Protein AF-A0A521V4L8-F1 (afdb_monomer_lite)

Sequence (133 aa):
MAMGESRFPVWPTVVVAIGGVALHTVEIARGSDGPVDLISILFFIYGLLPYGVALVVVQAGETFAFPAFVGSFGGLALDLFFYYDVFLHPASSTAALVMLFAPLVCIAFGVVPGMLLGYLAERLYRRLGQDRR

pLDDT: mean 89.63, std 12.24, range [41.06, 98.38]

Structure (mmCIF, N/CA/C/O backbone):
data_AF-A0A521V4L8-F1
#
_entry.id   AF-A0A521V4L8-F1
#
loop_
_atom_site.group_PDB
_atom_site.id
_atom_site.type_symbol
_atom_site.label_atom_id
_atom_site.label_alt_id
_atom_site.label_comp_id
_atom_site.label_asym_id
_atom_site.label_entity_id
_atom_site.label_seq_id
_atom_site.pdbx_PDB_ins_code
_atom_site.Cartn_x
_atom_site.Cartn_y
_atom_site.Cartn_z
_atom_site.occupancy
_atom_site.B_iso_or_equiv
_atom_site.auth_seq_id
_atom_site.auth_comp_id
_atom_site.auth_asym_id
_atom_site.auth_atom_id
_atom_site.pdbx_PDB_model_num
ATOM 1 N N . MET A 1 1 ? -25.147 -10.189 29.772 1.00 43.41 1 MET A N 1
ATOM 2 C CA . MET A 1 1 ? -24.895 -10.928 28.515 1.00 43.41 1 MET A CA 1
ATOM 3 C C . MET A 1 1 ? -24.075 -10.015 27.612 1.00 43.41 1 MET A C 1
ATOM 5 O O . MET A 1 1 ? -24.626 -9.096 27.022 1.00 43.41 1 MET A O 1
ATOM 9 N N . ALA A 1 2 ? -22.748 -10.159 27.620 1.00 41.56 2 ALA A N 1
ATOM 10 C CA . ALA A 1 2 ? -21.869 -9.350 26.781 1.00 41.56 2 ALA A CA 1
ATOM 11 C C . ALA A 1 2 ? -21.961 -9.887 25.346 1.00 41.56 2 ALA A C 1
ATOM 13 O O . ALA A 1 2 ? -21.402 -10.938 25.043 1.00 41.56 2 ALA A O 1
ATOM 14 N N . MET A 1 3 ? -22.743 -9.223 24.490 1.00 41.06 3 MET A N 1
ATOM 15 C CA . MET A 1 3 ? -22.706 -9.494 23.053 1.00 41.06 3 MET A CA 1
ATOM 16 C C . MET A 1 3 ? -21.302 -9.157 22.557 1.00 41.06 3 MET A C 1
ATOM 18 O O . MET A 1 3 ? -20.891 -8.000 22.638 1.00 41.06 3 MET A O 1
ATOM 22 N N . GLY A 1 4 ? -20.583 -10.192 22.120 1.00 47.00 4 GLY A N 1
ATOM 23 C CA . GLY A 1 4 ? -19.204 -10.117 21.665 1.00 47.00 4 GLY A CA 1
ATOM 24 C C . GLY A 1 4 ? -19.029 -9.030 20.616 1.00 47.00 4 GLY A C 1
ATOM 25 O O . GLY A 1 4 ? -19.748 -8.987 19.618 1.00 47.00 4 GLY A O 1
ATOM 26 N N . GLU A 1 5 ? -18.078 -8.138 20.867 1.00 57.59 5 GLU A N 1
ATOM 27 C CA . GLU A 1 5 ? -17.592 -7.205 19.865 1.00 57.59 5 GLU A CA 1
ATOM 28 C C . GLU A 1 5 ? -17.081 -8.036 18.685 1.00 57.59 5 GLU A C 1
ATOM 30 O O . GLU A 1 5 ? -16.079 -8.740 18.808 1.00 57.59 5 GLU A O 1
ATOM 35 N N . SER A 1 6 ? -17.778 -8.012 17.546 1.00 52.94 6 SER A N 1
ATOM 36 C CA . SER A 1 6 ? -17.228 -8.577 16.318 1.00 52.94 6 SER A CA 1
ATOM 37 C C . SER A 1 6 ? -16.066 -7.682 15.895 1.00 52.94 6 SER A C 1
ATOM 39 O O . SER A 1 6 ? -16.260 -6.635 15.275 1.00 52.94 6 SER A O 1
ATOM 41 N N . ARG A 1 7 ? -14.859 -8.055 16.312 1.00 78.44 7 ARG A N 1
ATOM 42 C CA . ARG A 1 7 ? -13.628 -7.359 15.951 1.00 78.44 7 ARG A CA 1
ATOM 43 C C . ARG A 1 7 ? -13.380 -7.588 14.466 1.00 78.44 7 ARG A C 1
ATOM 45 O O . ARG A 1 7 ? -13.456 -8.725 13.998 1.00 78.44 7 ARG A O 1
ATOM 52 N N . PHE A 1 8 ? -13.143 -6.513 13.718 1.00 86.50 8 PHE A N 1
ATOM 53 C CA . PHE A 1 8 ? -12.804 -6.636 12.305 1.00 86.50 8 PHE A CA 1
ATOM 54 C C . PHE A 1 8 ? -11.526 -7.483 12.185 1.00 86.50 8 PHE A C 1
ATOM 56 O O . PHE A 1 8 ? -10.554 -7.207 12.892 1.00 86.50 8 PHE A O 1
ATOM 63 N N . PRO A 1 9 ? -11.515 -8.542 11.361 1.00 91.06 9 PRO A N 1
ATOM 64 C CA . PRO A 1 9 ? -10.371 -9.435 11.301 1.00 91.06 9 PRO A CA 1
ATOM 65 C C . PRO A 1 9 ? -9.174 -8.756 10.625 1.00 91.06 9 PRO A C 1
ATOM 67 O O . PRO A 1 9 ? -9.344 -7.882 9.785 1.00 91.06 9 PRO A O 1
ATOM 70 N N . VAL A 1 10 ? -7.952 -9.191 10.944 1.00 92.94 10 VAL A N 1
ATOM 71 C CA . VAL A 1 10 ? -6.713 -8.635 10.357 1.00 92.94 10 VAL A CA 1
ATOM 72 C C . VAL A 1 10 ? -6.391 -9.182 8.961 1.00 92.94 10 VAL A C 1
ATOM 74 O O . VAL A 1 10 ? -5.662 -8.552 8.197 1.00 92.94 10 VAL A O 1
ATOM 77 N N . TRP A 1 11 ? -6.932 -10.356 8.609 1.00 94.69 11 TRP A N 1
ATOM 78 C CA . TRP A 1 11 ? -6.623 -11.035 7.346 1.00 94.69 11 TRP A CA 1
ATOM 79 C C . TRP A 1 11 ? -6.970 -10.230 6.078 1.00 94.69 11 TRP A C 1
ATOM 81 O O . TRP A 1 11 ? -6.219 -10.368 5.115 1.00 94.69 11 TRP A O 1
ATOM 91 N N . PRO A 1 12 ? -8.005 -9.361 6.023 1.00 96.25 12 PRO A N 1
ATOM 92 C CA . PRO A 1 12 ? -8.260 -8.538 4.843 1.00 96.25 12 PRO A CA 1
ATOM 93 C C . PRO A 1 12 ? -7.092 -7.598 4.524 1.00 96.25 12 PRO A C 1
ATOM 95 O O . PRO A 1 12 ? -6.699 -7.494 3.367 1.00 96.25 12 PRO A O 1
ATOM 98 N N . THR A 1 13 ? -6.472 -6.982 5.537 1.00 96.75 13 THR A N 1
ATOM 99 C CA . THR A 1 13 ? -5.268 -6.148 5.364 1.00 96.75 13 THR A CA 1
ATOM 100 C C . THR A 1 13 ? -4.106 -6.967 4.802 1.00 96.75 13 THR A 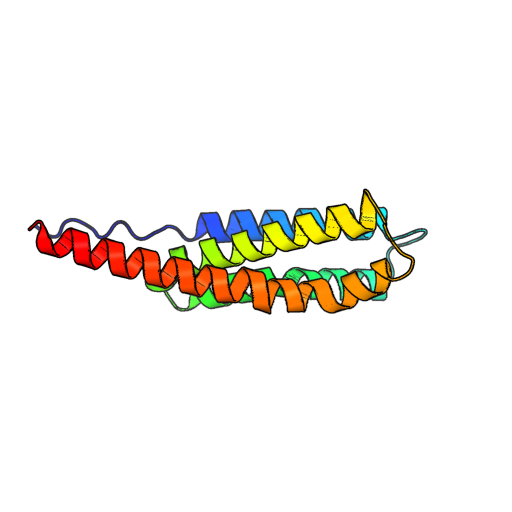C 1
ATOM 102 O O . THR A 1 13 ? -3.397 -6.512 3.908 1.00 96.75 13 THR A O 1
ATOM 105 N N . VAL A 1 14 ? -3.935 -8.206 5.280 1.00 97.06 14 VAL A N 1
ATOM 106 C CA . VAL A 1 14 ? -2.904 -9.128 4.774 1.00 97.06 14 VAL A CA 1
ATOM 107 C C . VAL A 1 14 ? -3.156 -9.488 3.309 1.00 97.06 14 VAL A C 1
ATOM 109 O O . VAL A 1 14 ? -2.223 -9.473 2.513 1.00 97.06 14 VAL A O 1
ATOM 112 N N . VAL A 1 15 ? -4.407 -9.762 2.929 1.00 98.19 15 VAL A N 1
ATOM 113 C CA . VAL A 1 15 ? -4.778 -10.052 1.534 1.00 98.19 15 VAL A CA 1
ATOM 114 C C . VAL A 1 15 ? -4.449 -8.872 0.620 1.00 98.19 15 VAL A C 1
ATOM 116 O O . VAL A 1 15 ? -3.878 -9.075 -0.448 1.00 98.19 15 VAL A O 1
ATOM 119 N N . VAL A 1 16 ? -4.744 -7.642 1.048 1.00 98.06 16 VAL A N 1
ATOM 120 C CA . VAL A 1 16 ? -4.397 -6.439 0.277 1.00 98.06 16 VAL A CA 1
ATOM 121 C C . VAL A 1 16 ? -2.879 -6.282 0.144 1.00 98.06 16 VAL A C 1
ATOM 123 O O . VAL A 1 16 ? -2.394 -6.013 -0.952 1.00 98.06 16 VAL A O 1
ATOM 126 N N . ALA A 1 17 ? -2.116 -6.520 1.215 1.00 97.94 17 ALA A N 1
ATOM 127 C CA . ALA A 1 17 ? -0.654 -6.480 1.168 1.00 97.94 17 ALA A CA 1
ATOM 128 C C . ALA A 1 17 ? -0.064 -7.535 0.214 1.00 97.94 17 ALA A C 1
ATOM 130 O O . ALA A 1 17 ? 0.862 -7.232 -0.534 1.00 97.94 17 ALA A O 1
ATOM 131 N N . ILE A 1 18 ? -0.626 -8.750 0.181 1.00 98.38 18 ILE A N 1
ATOM 132 C CA . ILE A 1 18 ? -0.251 -9.783 -0.800 1.00 98.38 18 ILE A CA 1
ATOM 133 C C . ILE A 1 18 ? -0.561 -9.310 -2.227 1.00 98.38 18 ILE A C 1
ATOM 135 O O . ILE A 1 18 ? 0.244 -9.532 -3.129 1.00 98.38 18 ILE A O 1
ATOM 139 N N . GLY A 1 19 ? -1.690 -8.625 -2.429 1.00 98.25 19 GLY A N 1
ATOM 140 C CA . GLY A 1 19 ? -2.021 -7.979 -3.701 1.00 98.25 19 GLY A CA 1
ATOM 141 C C . GLY A 1 19 ? -0.963 -6.961 -4.136 1.00 98.25 19 GLY A C 1
ATOM 142 O O . GLY A 1 19 ? -0.519 -7.008 -5.280 1.00 98.25 19 GLY A O 1
ATOM 143 N N . GLY A 1 20 ? -0.495 -6.116 -3.213 1.00 97.62 20 GLY A N 1
ATOM 144 C CA . GLY A 1 20 ? 0.613 -5.184 -3.451 1.00 97.62 20 GLY A CA 1
ATOM 145 C C . GLY A 1 20 ? 1.919 -5.888 -3.826 1.00 97.62 20 GLY A C 1
ATOM 146 O O . GLY A 1 20 ? 2.559 -5.536 -4.813 1.00 97.62 20 GLY A O 1
ATOM 147 N N . VAL A 1 21 ? 2.281 -6.956 -3.105 1.00 98.12 21 VAL A N 1
ATOM 148 C CA . VAL A 1 21 ? 3.451 -7.792 -3.435 1.00 98.12 21 VAL A CA 1
ATOM 149 C C . VAL A 1 21 ? 3.347 -8.370 -4.845 1.00 98.12 21 VAL A C 1
ATOM 151 O O . VAL A 1 21 ? 4.318 -8.327 -5.603 1.00 98.12 21 VAL A O 1
ATOM 154 N N . ALA A 1 22 ? 2.180 -8.898 -5.215 1.00 98.19 22 ALA A N 1
ATOM 155 C CA . ALA A 1 22 ? 1.953 -9.441 -6.548 1.00 98.19 22 ALA A CA 1
ATOM 156 C C . ALA A 1 22 ? 2.069 -8.353 -7.627 1.00 98.19 22 ALA A C 1
ATOM 158 O O . ALA A 1 22 ? 2.731 -8.578 -8.641 1.00 98.19 22 ALA A O 1
ATOM 159 N N . LEU A 1 23 ? 1.491 -7.172 -7.388 1.00 97.19 23 LEU A N 1
ATOM 160 C CA . LEU A 1 23 ? 1.557 -6.036 -8.306 1.00 97.19 23 LEU A CA 1
ATOM 161 C C . LEU A 1 23 ? 3.005 -5.591 -8.549 1.00 97.19 23 LEU A C 1
ATOM 163 O O . LEU A 1 23 ? 3.450 -5.606 -9.695 1.00 97.19 23 LEU A O 1
ATOM 167 N N . HIS A 1 24 ? 3.778 -5.310 -7.496 1.00 96.38 24 HIS A N 1
ATOM 168 C CA . HIS A 1 24 ? 5.170 -4.869 -7.650 1.00 96.38 24 HIS A CA 1
ATOM 169 C C . HIS A 1 24 ? 6.089 -5.963 -8.217 1.00 96.38 24 HIS A C 1
ATOM 171 O O . HIS A 1 24 ? 7.084 -5.667 -8.877 1.00 96.38 24 HIS A O 1
ATOM 177 N N . THR A 1 25 ? 5.749 -7.242 -8.027 1.00 95.69 25 THR A N 1
ATOM 178 C CA . THR A 1 25 ? 6.449 -8.343 -8.710 1.00 95.69 25 THR A CA 1
ATOM 179 C C . THR A 1 25 ? 6.230 -8.271 -10.225 1.00 95.69 25 THR A C 1
ATOM 181 O O . THR A 1 25 ? 7.172 -8.441 -11.000 1.00 95.69 25 THR A O 1
ATOM 184 N N . VAL A 1 26 ? 4.996 -7.988 -10.660 1.00 94.38 26 VAL A N 1
ATOM 185 C CA . VAL A 1 26 ? 4.671 -7.791 -12.081 1.00 94.38 26 VAL A CA 1
ATOM 186 C C . VAL A 1 26 ? 5.343 -6.531 -12.633 1.00 94.38 26 VAL A C 1
ATOM 188 O O . VAL A 1 26 ? 5.789 -6.545 -13.778 1.00 94.38 26 VAL A O 1
ATOM 191 N N . GLU A 1 27 ? 5.449 -5.463 -11.843 1.00 92.25 27 GLU A N 1
ATOM 192 C CA . GLU A 1 27 ? 6.162 -4.240 -12.231 1.00 92.25 27 GLU A CA 1
ATOM 193 C C . GLU A 1 27 ? 7.642 -4.487 -12.493 1.00 92.25 27 GLU A C 1
ATOM 195 O O . GLU A 1 27 ? 8.127 -4.059 -13.536 1.00 92.25 27 GLU A O 1
ATOM 200 N N . ILE A 1 28 ? 8.346 -5.226 -11.623 1.00 91.38 28 ILE A N 1
ATOM 201 C CA . ILE A 1 28 ? 9.737 -5.621 -11.903 1.00 91.38 28 ILE A CA 1
ATOM 202 C C . ILE A 1 28 ? 9.797 -6.393 -13.219 1.00 91.38 28 ILE A C 1
ATOM 204 O O . ILE A 1 28 ? 10.583 -6.048 -14.094 1.00 91.38 28 ILE A O 1
ATOM 208 N N . ALA A 1 29 ? 8.940 -7.407 -13.378 1.00 89.88 29 ALA A N 1
ATOM 209 C CA . ALA A 1 29 ? 8.951 -8.266 -14.559 1.00 89.88 29 ALA A CA 1
ATOM 210 C C . ALA A 1 29 ? 8.660 -7.508 -15.867 1.00 89.88 29 ALA A C 1
ATOM 212 O O . ALA A 1 29 ? 9.088 -7.950 -16.931 1.00 89.88 29 ALA A O 1
ATOM 213 N N . ARG A 1 30 ? 7.922 -6.391 -15.805 1.00 86.62 30 ARG A N 1
ATOM 214 C CA . ARG A 1 30 ? 7.631 -5.529 -16.961 1.00 86.62 30 ARG A CA 1
ATOM 215 C C . ARG A 1 30 ? 8.614 -4.381 -17.152 1.00 86.62 30 ARG A C 1
ATOM 217 O O . ARG A 1 30 ? 8.772 -3.931 -18.278 1.00 86.62 30 ARG A O 1
ATOM 224 N N . GLY A 1 31 ? 9.215 -3.883 -16.078 1.00 81.31 31 GLY A N 1
ATOM 225 C CA . GLY A 1 31 ? 10.139 -2.752 -16.104 1.00 81.31 31 GLY A CA 1
ATOM 226 C C . GLY A 1 31 ? 11.588 -3.144 -16.383 1.00 81.31 31 GLY A C 1
ATOM 227 O O . GLY A 1 31 ? 12.388 -2.275 -16.720 1.00 81.31 31 GLY A O 1
ATOM 228 N N . SER A 1 32 ? 11.946 -4.424 -16.243 1.00 79.19 32 SER A N 1
ATOM 229 C CA . SER A 1 32 ? 13.302 -4.902 -16.505 1.00 79.19 32 SER A CA 1
ATOM 230 C C . SER A 1 32 ? 13.470 -5.364 -17.958 1.00 79.19 32 SER A C 1
ATOM 232 O O . SER A 1 32 ? 13.025 -6.453 -18.318 1.00 79.19 32 SER A O 1
ATOM 234 N N . ASP A 1 33 ? 14.210 -4.603 -18.767 1.00 77.00 33 ASP A N 1
ATOM 235 C CA . ASP A 1 33 ? 14.690 -5.040 -20.096 1.00 77.00 33 ASP A CA 1
ATOM 236 C C . ASP A 1 33 ? 15.876 -6.036 -20.008 1.00 77.00 33 ASP A C 1
ATOM 238 O O . ASP A 1 33 ? 16.484 -6.410 -21.013 1.00 77.00 33 ASP A O 1
ATOM 242 N N . GLY A 1 34 ? 16.238 -6.474 -18.798 1.00 81.31 34 GLY A N 1
ATOM 243 C CA . GLY A 1 34 ? 17.390 -7.326 -18.518 1.00 81.31 34 GLY A CA 1
ATOM 244 C C . GLY A 1 34 ? 17.256 -8.089 -17.195 1.00 81.31 34 GLY A C 1
ATOM 245 O O . GLY A 1 34 ? 16.164 -8.169 -16.634 1.00 81.31 34 GLY A O 1
ATOM 246 N N . PRO A 1 35 ? 18.350 -8.685 -16.686 1.00 87.56 35 PRO A N 1
ATOM 247 C CA . PRO A 1 35 ? 18.341 -9.383 -15.405 1.00 87.56 35 PRO A CA 1
ATOM 248 C C . PRO A 1 35 ? 17.899 -8.459 -14.267 1.00 87.56 35 PRO A C 1
ATOM 250 O O . PRO A 1 35 ? 18.262 -7.284 -14.250 1.00 87.56 35 PRO A O 1
ATOM 253 N N . VAL A 1 36 ? 17.175 -9.009 -13.289 1.00 91.44 36 VAL A N 1
ATOM 254 C CA . VAL A 1 36 ? 16.807 -8.281 -12.067 1.00 91.44 36 VAL A CA 1
ATOM 255 C C . VAL A 1 36 ? 18.080 -7.844 -11.345 1.00 91.44 36 VAL A C 1
ATOM 257 O O . VAL A 1 36 ? 18.864 -8.677 -10.886 1.00 91.44 36 VAL A O 1
ATOM 260 N N . ASP A 1 37 ? 18.280 -6.534 -11.256 1.00 91.44 37 ASP A N 1
ATOM 261 C CA . ASP A 1 37 ? 19.429 -5.915 -10.611 1.00 91.44 37 ASP A CA 1
ATOM 262 C C . ASP A 1 37 ? 19.082 -5.382 -9.211 1.00 91.44 37 ASP A C 1
ATOM 264 O O . ASP A 1 37 ? 17.935 -5.417 -8.752 1.00 91.44 37 ASP A O 1
ATOM 268 N N . LEU A 1 38 ? 20.097 -4.889 -8.497 1.00 92.19 38 LEU A N 1
ATOM 269 C CA . LEU A 1 38 ? 19.911 -4.350 -7.150 1.00 92.19 38 LEU A CA 1
ATOM 270 C C . LEU A 1 38 ? 18.920 -3.177 -7.134 1.00 92.19 38 LEU A C 1
ATOM 272 O O . LEU A 1 38 ? 18.150 -3.050 -6.185 1.00 92.19 38 LEU A O 1
ATOM 276 N N . ILE A 1 39 ? 18.917 -2.340 -8.174 1.00 90.44 39 ILE A N 1
ATOM 277 C CA . ILE A 1 39 ? 18.014 -1.189 -8.272 1.00 90.44 39 ILE A CA 1
ATOM 278 C C . ILE A 1 39 ? 16.562 -1.671 -8.325 1.00 90.44 39 ILE A C 1
ATOM 280 O O . ILE A 1 39 ? 15.744 -1.201 -7.538 1.00 90.44 39 ILE A O 1
ATOM 284 N N . SER A 1 40 ? 16.259 -2.662 -9.163 1.00 91.38 40 SER A N 1
ATOM 285 C CA . SER A 1 40 ? 14.925 -3.266 -9.270 1.00 91.38 40 SER A CA 1
ATOM 286 C C . SER A 1 40 ? 14.438 -3.835 -7.931 1.00 91.38 40 SER A C 1
ATOM 288 O O . SER A 1 40 ? 13.287 -3.635 -7.544 1.00 91.38 40 SER A O 1
ATOM 290 N N . ILE A 1 41 ? 15.331 -4.485 -7.175 1.00 93.38 41 ILE A N 1
ATOM 291 C CA . ILE A 1 41 ? 15.020 -5.016 -5.838 1.00 93.38 41 ILE A CA 1
ATOM 292 C C . ILE A 1 41 ? 14.723 -3.882 -4.848 1.00 93.38 41 ILE A C 1
ATOM 294 O O . ILE A 1 41 ? 13.770 -3.972 -4.072 1.00 93.38 41 ILE A O 1
ATOM 298 N N . LEU A 1 42 ? 15.513 -2.805 -4.863 1.00 94.25 42 LEU A N 1
ATOM 299 C CA . LEU A 1 42 ? 15.285 -1.652 -3.991 1.00 94.25 42 LEU A CA 1
ATOM 300 C C . LEU A 1 42 ? 13.962 -0.952 -4.318 1.00 94.25 42 LEU A C 1
ATOM 302 O O . LEU A 1 42 ? 13.229 -0.606 -3.394 1.00 94.25 42 LEU A O 1
ATOM 306 N N . PHE A 1 43 ? 13.627 -0.800 -5.602 1.00 92.56 43 PHE A N 1
ATOM 307 C CA . PHE A 1 43 ? 12.339 -0.255 -6.034 1.00 92.56 43 PHE A CA 1
ATOM 308 C C . PHE A 1 43 ? 11.168 -1.125 -5.593 1.00 92.56 43 PHE A C 1
ATOM 310 O O . PHE A 1 43 ? 10.170 -0.592 -5.123 1.00 92.56 43 PHE A O 1
ATOM 317 N N . PHE A 1 44 ? 11.306 -2.447 -5.661 1.00 95.19 44 PHE A N 1
ATOM 318 C CA . PHE A 1 44 ? 10.297 -3.360 -5.140 1.00 95.19 44 PHE A CA 1
ATOM 319 C C . PHE A 1 44 ? 10.087 -3.191 -3.638 1.00 95.19 44 PHE A C 1
ATOM 321 O O . PHE A 1 44 ? 8.963 -2.978 -3.198 1.00 95.19 44 PHE A O 1
ATOM 328 N N . ILE A 1 45 ? 11.161 -3.212 -2.842 1.00 97.12 45 ILE A N 1
ATOM 329 C CA . ILE A 1 45 ? 11.065 -3.021 -1.386 1.00 97.12 45 ILE A CA 1
ATOM 330 C C . ILE A 1 45 ? 10.448 -1.655 -1.057 1.00 97.12 45 ILE A C 1
ATOM 332 O O . ILE A 1 45 ? 9.618 -1.548 -0.156 1.00 97.12 45 ILE A O 1
ATOM 336 N N . TYR A 1 46 ? 10.832 -0.618 -1.797 1.00 96.69 46 TYR A N 1
ATOM 337 C CA . TYR A 1 46 ? 10.298 0.729 -1.648 1.00 96.69 46 TYR A CA 1
ATOM 338 C C . TYR A 1 46 ? 8.812 0.820 -2.035 1.00 96.69 46 TYR A C 1
ATOM 340 O O . TYR A 1 46 ? 8.033 1.448 -1.316 1.00 96.69 46 TYR A O 1
ATOM 348 N N . GLY A 1 47 ? 8.396 0.122 -3.094 1.00 96.19 47 GLY A N 1
ATOM 349 C CA . GLY A 1 47 ? 6.997 -0.044 -3.493 1.00 96.19 47 GLY A CA 1
ATOM 350 C C . GLY A 1 47 ? 6.140 -0.673 -2.398 1.00 96.19 47 GLY A C 1
ATOM 351 O O . GLY A 1 47 ? 4.996 -0.288 -2.208 1.00 96.19 47 GLY A O 1
ATOM 352 N N . LEU A 1 48 ? 6.720 -1.549 -1.571 1.00 98.12 48 LEU A N 1
ATOM 353 C CA . LEU A 1 48 ? 6.000 -2.193 -0.471 1.00 98.12 48 LEU A CA 1
ATOM 354 C C . LEU A 1 48 ? 5.730 -1.291 0.746 1.00 98.12 48 LEU A C 1
ATOM 356 O O . LEU A 1 48 ? 4.989 -1.699 1.649 1.00 98.12 48 LEU A O 1
ATOM 360 N N . LEU A 1 49 ? 6.290 -0.078 0.803 1.00 97.94 49 LEU A N 1
ATOM 361 C CA . LEU A 1 49 ? 6.136 0.820 1.954 1.00 97.94 49 LEU A CA 1
ATOM 362 C C . LEU A 1 49 ? 4.676 1.121 2.350 1.00 97.94 49 LEU A C 1
ATOM 364 O O . LEU A 1 49 ? 4.389 1.035 3.548 1.00 97.94 49 LEU A O 1
ATOM 368 N N . PRO A 1 50 ? 3.733 1.427 1.433 1.00 97.75 50 PRO A N 1
ATOM 369 C CA . PRO A 1 50 ? 2.339 1.704 1.789 1.00 97.75 50 PRO A CA 1
ATOM 370 C C . PRO A 1 50 ? 1.690 0.544 2.562 1.00 97.75 50 PRO A C 1
ATOM 372 O O . PRO A 1 50 ? 1.003 0.752 3.567 1.00 97.75 50 PRO A O 1
ATOM 375 N N . TYR A 1 51 ? 1.966 -0.691 2.142 1.00 97.81 51 TYR A N 1
ATOM 376 C CA . TYR A 1 51 ? 1.462 -1.905 2.786 1.00 97.81 51 TYR A CA 1
ATOM 377 C C . TYR A 1 51 ? 2.176 -2.187 4.105 1.00 97.81 51 TYR A C 1
ATOM 379 O O . TYR A 1 51 ? 1.533 -2.580 5.076 1.00 97.81 51 TYR A O 1
ATOM 387 N N . GLY A 1 52 ? 3.485 -1.931 4.168 1.00 97.38 52 GLY A N 1
ATOM 388 C CA . GLY A 1 52 ? 4.258 -1.995 5.406 1.00 97.38 52 GLY A CA 1
ATOM 389 C C . GLY A 1 52 ? 3.687 -1.073 6.483 1.00 97.38 52 GLY A C 1
ATOM 390 O O . GLY A 1 52 ? 3.481 -1.511 7.612 1.00 97.38 52 GLY A O 1
ATOM 391 N N . VAL A 1 53 ? 3.338 0.169 6.129 1.00 96.81 53 VAL A N 1
ATOM 392 C CA . VAL A 1 53 ? 2.684 1.121 7.046 1.00 96.81 53 VAL A CA 1
ATOM 393 C C . VAL A 1 53 ? 1.352 0.565 7.551 1.00 96.81 53 VAL A C 1
ATOM 395 O O . VAL A 1 53 ? 1.107 0.563 8.757 1.00 96.81 53 VAL A O 1
ATOM 398 N N . ALA A 1 54 ? 0.505 0.041 6.662 1.00 96.19 54 ALA A N 1
ATOM 399 C CA . ALA A 1 54 ? -0.776 -0.539 7.062 1.00 96.19 54 ALA A CA 1
ATOM 400 C C . ALA A 1 54 ? -0.632 -1.768 7.966 1.00 96.19 54 ALA A C 1
ATOM 402 O O . ALA A 1 54 ? -1.359 -1.890 8.953 1.00 96.19 54 ALA A O 1
ATOM 403 N N . LEU A 1 55 ? 0.333 -2.641 7.680 1.00 96.44 55 LEU A N 1
ATOM 404 C CA . LEU A 1 55 ? 0.642 -3.785 8.528 1.00 96.44 55 LEU A CA 1
ATOM 405 C C . LEU A 1 55 ? 1.200 -3.345 9.884 1.00 96.44 55 LEU A C 1
ATOM 407 O O . LEU A 1 55 ? 0.786 -3.887 10.895 1.00 96.44 55 LEU A O 1
ATOM 411 N N . VAL A 1 56 ? 2.067 -2.334 9.963 1.00 96.50 56 VAL A N 1
ATOM 412 C CA . VAL A 1 56 ? 2.539 -1.818 11.261 1.00 96.50 56 VAL A CA 1
ATOM 413 C C . VAL A 1 56 ? 1.375 -1.260 12.087 1.00 96.50 56 VAL A C 1
ATOM 415 O O . VAL A 1 56 ? 1.267 -1.557 13.275 1.00 96.50 56 VAL A O 1
ATOM 418 N N . VAL A 1 57 ? 0.465 -0.508 11.462 1.00 94.44 57 VAL A N 1
ATOM 419 C CA . VAL A 1 57 ? -0.713 0.057 12.139 1.00 94.44 57 VAL A CA 1
ATOM 420 C C . VAL A 1 57 ? -1.658 -1.037 12.642 1.00 94.44 57 VAL A C 1
ATOM 422 O O . VAL A 1 57 ? -2.169 -0.922 13.754 1.00 94.44 57 VAL A O 1
ATOM 425 N N . VAL A 1 58 ? -1.855 -2.125 11.886 1.00 93.56 58 VAL A N 1
ATOM 426 C CA . VAL A 1 58 ? -2.714 -3.242 12.324 1.00 93.56 58 VAL A CA 1
ATOM 427 C C . VAL A 1 58 ? -2.188 -3.912 13.600 1.00 93.56 58 VAL A C 1
ATOM 429 O O . VAL A 1 58 ? -2.978 -4.372 14.422 1.00 93.56 58 VAL A O 1
ATOM 432 N N . GLN A 1 59 ? -0.865 -3.916 13.804 1.00 91.81 59 GLN A N 1
ATOM 433 C CA . GLN A 1 59 ? -0.231 -4.493 14.994 1.00 91.81 59 GLN A CA 1
ATOM 434 C C . GLN A 1 59 ? -0.368 -3.610 16.241 1.00 91.81 59 GLN A C 1
ATOM 436 O O . GLN A 1 59 ? -0.164 -4.093 17.353 1.00 91.81 59 GLN A O 1
ATOM 441 N N . ALA A 1 60 ? -0.746 -2.334 16.089 1.00 89.19 60 ALA A N 1
ATOM 442 C CA . ALA A 1 60 ? -0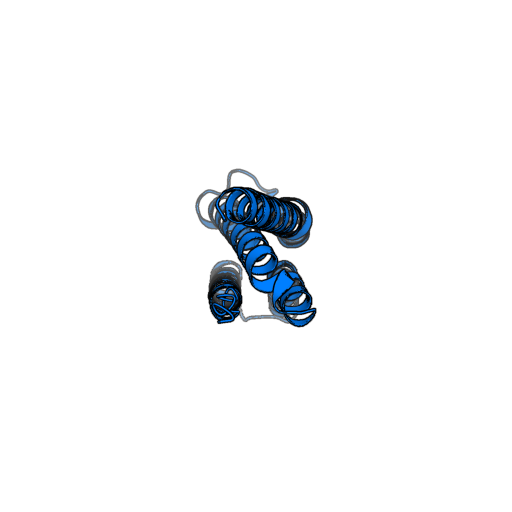.990 -1.434 17.218 1.00 89.19 60 ALA A CA 1
ATOM 443 C C . ALA A 1 60 ? -2.276 -1.779 17.998 1.00 89.19 60 ALA A C 1
ATOM 445 O O . ALA A 1 60 ? -2.514 -1.227 19.073 1.00 89.19 60 ALA A O 1
ATOM 446 N N . GLY A 1 61 ? -3.108 -2.685 17.473 1.00 83.56 61 GLY A N 1
ATOM 447 C CA . GLY A 1 61 ? -4.274 -3.236 18.157 1.00 83.56 61 GLY A CA 1
ATOM 448 C C . GLY A 1 61 ? -5.464 -3.449 17.226 1.00 83.56 61 GLY A C 1
ATOM 449 O O . GLY A 1 61 ? -5.575 -2.840 16.164 1.00 83.56 61 GLY A O 1
ATOM 450 N N . GLU A 1 62 ? -6.415 -4.279 17.656 1.00 82.19 62 GLU A N 1
ATOM 451 C CA . GLU A 1 62 ? -7.580 -4.661 16.839 1.00 82.19 62 GLU A CA 1
ATOM 452 C C . GLU A 1 62 ? -8.499 -3.477 16.496 1.00 82.19 62 GLU A C 1
ATOM 454 O O . GLU A 1 62 ? -9.177 -3.505 15.473 1.00 82.19 62 GLU A O 1
ATOM 459 N N . THR A 1 63 ? -8.488 -2.407 17.298 1.00 86.38 63 THR A N 1
ATOM 460 C CA . THR A 1 63 ? -9.200 -1.148 17.006 1.00 86.38 63 THR A CA 1
ATOM 461 C C . THR A 1 63 ? -8.713 -0.482 15.714 1.00 86.38 63 THR A C 1
ATOM 463 O O . THR A 1 63 ? -9.416 0.342 15.143 1.00 86.38 63 THR A O 1
ATOM 466 N N . PHE A 1 64 ? -7.517 -0.827 15.233 1.00 92.00 64 PHE A N 1
ATOM 467 C CA . PHE A 1 64 ? -6.959 -0.296 13.991 1.00 92.00 64 PHE A CA 1
ATOM 468 C C . PHE A 1 64 ? -7.087 -1.263 12.812 1.00 92.00 64 PHE A C 1
ATOM 470 O O . PHE A 1 64 ? -6.666 -0.920 11.709 1.00 92.00 64 PHE A O 1
ATOM 477 N N . ALA A 1 65 ? -7.707 -2.435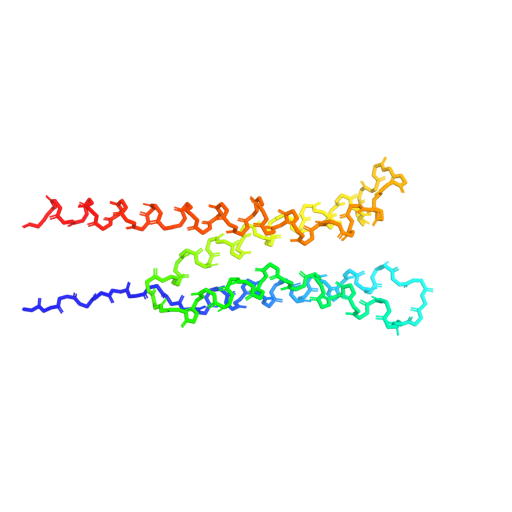 13.000 1.00 93.94 65 ALA A N 1
ATOM 478 C CA . ALA A 1 65 ? -7.817 -3.447 11.954 1.00 93.94 65 ALA A CA 1
ATOM 479 C C . ALA A 1 65 ? -8.604 -2.952 10.732 1.00 93.94 65 ALA A C 1
ATOM 481 O O . ALA A 1 65 ? -8.123 -3.048 9.602 1.00 93.94 65 ALA A O 1
ATOM 482 N N . PHE A 1 66 ? -9.782 -2.364 10.957 1.00 95.31 66 PHE A N 1
ATOM 483 C CA . PHE A 1 66 ? -10.603 -1.811 9.881 1.00 95.31 66 PHE A CA 1
ATOM 484 C C . PHE A 1 66 ? -9.979 -0.558 9.235 1.00 95.31 66 PHE A C 1
ATOM 486 O O . PHE A 1 66 ? -9.856 -0.541 8.009 1.00 95.31 66 PHE A O 1
ATOM 493 N N . PRO A 1 67 ? -9.494 0.450 9.994 1.00 96.88 67 PRO A N 1
ATOM 494 C CA . PRO A 1 67 ? -8.733 1.563 9.424 1.00 96.88 67 PRO A CA 1
ATOM 495 C C . PRO A 1 67 ? -7.549 1.119 8.554 1.00 96.88 67 PRO A C 1
ATOM 497 O O . PRO A 1 67 ? -7.401 1.598 7.431 1.00 96.88 67 PRO A O 1
ATOM 500 N N . ALA A 1 68 ? -6.728 0.178 9.031 1.00 97.12 68 ALA A N 1
ATOM 501 C CA . ALA A 1 68 ? -5.576 -0.327 8.286 1.00 97.12 68 ALA A CA 1
ATOM 502 C C . ALA A 1 68 ? -5.984 -1.023 6.981 1.00 97.12 68 ALA A C 1
ATOM 504 O O . ALA A 1 68 ? -5.325 -0.842 5.954 1.00 97.12 68 ALA A O 1
ATOM 505 N N . PHE A 1 69 ? -7.090 -1.771 6.991 1.00 97.44 69 PHE A N 1
ATOM 506 C CA . PHE A 1 69 ? -7.654 -2.360 5.780 1.00 97.44 69 PHE A CA 1
ATOM 507 C C . PHE A 1 69 ? -8.060 -1.283 4.765 1.00 97.44 69 PHE A C 1
ATOM 509 O O . PHE A 1 69 ? -7.615 -1.330 3.622 1.00 97.44 69 PHE A O 1
ATOM 516 N N . VAL A 1 70 ? -8.838 -0.275 5.176 1.00 98.06 70 VAL A N 1
ATOM 517 C CA . VAL A 1 70 ? -9.280 0.796 4.262 1.00 98.06 70 VAL A CA 1
ATOM 518 C C . VAL A 1 70 ? -8.084 1.581 3.712 1.00 98.06 70 VAL A C 1
ATOM 520 O O . VAL A 1 70 ? -8.038 1.880 2.521 1.00 98.06 70 VAL A O 1
ATOM 523 N N . GLY A 1 71 ? -7.084 1.861 4.553 1.00 98.00 71 GLY A N 1
ATOM 524 C CA . GLY A 1 71 ? -5.835 2.493 4.132 1.00 98.00 71 GLY A CA 1
ATOM 525 C C . GLY A 1 71 ? -5.055 1.669 3.114 1.00 98.00 71 GLY A C 1
ATOM 526 O O . GLY A 1 71 ? -4.749 2.160 2.032 1.00 98.00 71 GLY A O 1
ATOM 527 N N . SER A 1 72 ? -4.752 0.407 3.431 1.00 98.12 72 SER A N 1
ATOM 528 C CA . SER A 1 72 ? -4.035 -0.479 2.499 1.00 98.12 72 SER A CA 1
ATOM 529 C C . SER A 1 72 ? -4.772 -0.630 1.170 1.00 98.12 72 SER A C 1
ATOM 531 O O . SER A 1 72 ? -4.132 -0.621 0.123 1.00 98.12 72 SER A O 1
ATOM 533 N N . PHE A 1 73 ? -6.107 -0.707 1.191 1.00 98.31 73 PHE A N 1
ATOM 534 C CA . PHE A 1 73 ? -6.915 -0.774 -0.024 1.00 98.31 73 PHE A CA 1
ATOM 535 C C . PHE A 1 73 ? -6.811 0.511 -0.853 1.00 98.31 73 PHE A C 1
ATOM 537 O O . PHE A 1 73 ? -6.651 0.442 -2.069 1.00 98.31 73 PHE A O 1
ATOM 544 N N . GLY A 1 74 ? -6.843 1.680 -0.205 1.00 98.12 74 GLY A N 1
ATOM 545 C CA . GLY A 1 74 ? -6.595 2.964 -0.864 1.00 98.12 74 GLY A CA 1
ATOM 546 C C . GLY A 1 74 ? -5.197 3.052 -1.485 1.00 98.12 74 GLY A C 1
ATOM 547 O O . GLY A 1 74 ? -5.057 3.553 -2.597 1.00 98.12 74 GLY A O 1
ATOM 548 N N . GLY A 1 75 ? -4.179 2.514 -0.802 1.00 98.12 75 GLY A N 1
ATOM 549 C CA . GLY A 1 75 ? -2.826 2.362 -1.345 1.00 98.12 75 GLY A CA 1
ATOM 550 C C . GLY A 1 75 ? -2.801 1.492 -2.605 1.00 98.12 75 GLY A C 1
ATOM 551 O O . GLY A 1 75 ? -2.347 1.957 -3.645 1.00 98.12 75 GLY A O 1
ATOM 552 N N . LEU A 1 76 ? -3.387 0.290 -2.546 1.00 98.31 76 LEU A N 1
ATOM 553 C CA . LEU A 1 76 ? -3.466 -0.622 -3.695 1.00 98.31 76 LEU A CA 1
ATOM 554 C C . LEU A 1 76 ? -4.215 -0.012 -4.882 1.00 98.31 76 LEU A C 1
ATOM 556 O O . LEU A 1 76 ? -3.818 -0.199 -6.027 1.00 98.31 76 LEU A O 1
ATOM 560 N N . ALA A 1 77 ? -5.299 0.720 -4.627 1.00 98.31 77 ALA A N 1
ATOM 561 C CA . ALA A 1 77 ? -6.055 1.385 -5.681 1.00 98.31 77 ALA A CA 1
ATOM 562 C C . ALA A 1 77 ? -5.215 2.447 -6.413 1.00 98.31 77 ALA A C 1
ATOM 564 O O . ALA A 1 77 ? -5.299 2.549 -7.637 1.00 98.31 77 ALA A O 1
ATOM 565 N N . LEU A 1 78 ? -4.396 3.213 -5.683 1.00 97.50 78 LEU A N 1
ATOM 566 C CA . LEU A 1 78 ? -3.485 4.188 -6.283 1.00 97.50 78 LEU A CA 1
ATOM 567 C C . LEU A 1 78 ? -2.307 3.523 -6.998 1.00 97.50 78 LEU A C 1
ATOM 569 O O . LEU A 1 78 ? -1.967 3.958 -8.095 1.00 97.50 78 LEU A O 1
ATOM 573 N N . ASP A 1 79 ? -1.736 2.448 -6.451 1.00 97.00 79 ASP A N 1
ATOM 574 C CA . ASP A 1 79 ? -0.698 1.691 -7.159 1.00 97.00 79 ASP A CA 1
ATOM 575 C C . ASP A 1 79 ? -1.241 1.114 -8.470 1.00 97.00 79 ASP A C 1
ATOM 577 O O . ASP A 1 79 ? -0.601 1.240 -9.505 1.00 97.00 79 ASP A O 1
ATOM 581 N N . LEU A 1 80 ? -2.459 0.561 -8.480 1.00 97.00 80 LEU A N 1
ATOM 582 C CA . LEU A 1 80 ? -3.096 0.084 -9.713 1.00 97.00 80 LEU A CA 1
ATOM 583 C C . LEU A 1 80 ? -3.328 1.212 -10.727 1.00 97.00 80 LEU A C 1
ATOM 585 O O . LEU A 1 80 ? -3.202 0.991 -11.933 1.00 97.00 80 LEU A O 1
ATOM 589 N N . PHE A 1 81 ? -3.653 2.417 -10.253 1.00 95.25 81 PHE A N 1
ATOM 590 C CA . PHE A 1 81 ? -3.757 3.598 -11.105 1.00 95.25 81 PHE A CA 1
ATOM 591 C C . PHE A 1 81 ? -2.398 3.966 -11.721 1.00 95.25 81 PHE A C 1
ATOM 593 O O . PHE A 1 81 ? -2.314 4.132 -12.937 1.00 95.25 81 PHE A O 1
ATOM 600 N N . PHE A 1 82 ? -1.329 4.029 -10.920 1.00 93.75 82 PHE A N 1
ATOM 601 C CA . PHE A 1 82 ? 0.020 4.307 -11.422 1.00 93.75 82 PHE A CA 1
ATOM 602 C C . PHE A 1 82 ? 0.533 3.212 -12.349 1.00 93.75 82 PHE A C 1
ATOM 604 O O . PHE A 1 82 ? 1.124 3.513 -13.381 1.00 93.75 82 PHE A O 1
ATOM 611 N N . TYR A 1 83 ? 0.251 1.953 -12.033 1.00 93.44 83 TYR A N 1
ATOM 612 C CA . TYR A 1 83 ? 0.574 0.823 -12.884 1.00 93.44 83 TYR A CA 1
ATOM 613 C C . TYR A 1 83 ? -0.064 0.967 -14.266 1.00 93.44 83 TYR A C 1
ATOM 615 O O . TYR A 1 83 ? 0.601 0.803 -15.290 1.00 93.44 83 TYR A O 1
ATOM 623 N N . TYR A 1 84 ? -1.357 1.296 -14.302 1.00 93.19 84 TYR A N 1
ATOM 624 C CA . TYR A 1 84 ? -2.070 1.536 -15.549 1.00 93.19 84 TYR A CA 1
ATOM 625 C C . TYR A 1 84 ? -1.444 2.698 -16.334 1.00 93.19 84 TYR A C 1
ATOM 627 O O . TYR A 1 84 ? -1.150 2.541 -17.519 1.00 93.19 84 TYR A O 1
ATOM 635 N N . ASP A 1 85 ? -1.198 3.830 -15.674 1.00 91.00 85 ASP A N 1
ATOM 636 C CA . ASP A 1 85 ? -0.661 5.038 -16.309 1.00 91.00 85 ASP A CA 1
ATOM 637 C C . ASP A 1 85 ? 0.768 4.841 -16.841 1.00 91.00 85 ASP A C 1
ATOM 639 O O . ASP A 1 85 ? 1.092 5.278 -17.939 1.00 91.00 85 ASP A O 1
ATOM 643 N N . VAL A 1 86 ? 1.622 4.122 -16.109 1.00 90.50 86 VAL A N 1
ATOM 644 C CA . VAL A 1 86 ? 3.035 3.942 -16.471 1.00 90.50 86 VAL A CA 1
ATOM 645 C C . VAL A 1 86 ? 3.243 2.787 -17.451 1.00 90.50 86 VAL A C 1
ATOM 647 O O . VAL A 1 86 ? 4.012 2.930 -18.400 1.00 90.50 86 VAL A O 1
ATOM 650 N N . PHE A 1 87 ? 2.588 1.642 -17.244 1.00 89.81 87 PHE A N 1
ATOM 651 C CA . PHE A 1 87 ? 2.893 0.418 -17.996 1.00 89.81 87 PHE A CA 1
ATOM 652 C C . PHE A 1 87 ? 1.884 0.077 -19.089 1.00 89.81 87 PHE A C 1
ATOM 654 O O . PHE A 1 87 ? 2.244 -0.610 -20.044 1.00 89.81 87 PHE A O 1
ATOM 661 N N . LEU A 1 88 ? 0.623 0.495 -18.957 1.00 90.56 88 LEU A N 1
ATOM 662 C CA . LEU A 1 88 ? -0.417 0.164 -19.936 1.00 90.56 88 LEU A CA 1
ATOM 663 C C . LEU A 1 88 ? -0.716 1.329 -20.877 1.00 90.56 88 LEU A C 1
ATOM 665 O O . LEU A 1 88 ? -0.985 1.097 -22.055 1.00 90.56 88 LEU A O 1
ATOM 669 N N . HIS A 1 89 ? -0.654 2.564 -20.380 1.00 90.31 89 HIS A N 1
ATOM 670 C CA . HIS A 1 89 ? -0.966 3.751 -21.167 1.00 90.31 89 HIS A CA 1
ATOM 671 C C . HIS A 1 89 ? 0.002 4.920 -20.894 1.00 90.31 89 HIS A C 1
ATOM 673 O O . HIS A 1 89 ? -0.443 5.991 -20.472 1.00 90.31 89 HIS A O 1
ATOM 679 N N . PRO A 1 90 ? 1.313 4.747 -21.166 1.00 85.62 90 PRO A N 1
ATOM 680 C CA . PRO A 1 90 ? 2.324 5.765 -20.890 1.00 85.62 90 PRO A CA 1
ATOM 681 C C . PRO A 1 90 ? 2.042 7.046 -21.678 1.00 85.62 90 PRO A C 1
ATOM 683 O O . PRO A 1 90 ? 2.282 7.129 -22.883 1.00 85.62 90 PRO A O 1
ATOM 686 N N . ALA A 1 91 ? 1.528 8.062 -20.985 1.00 78.12 91 ALA A N 1
ATOM 687 C CA . ALA A 1 91 ? 1.158 9.336 -21.596 1.00 78.12 91 ALA A CA 1
ATOM 688 C C . ALA A 1 91 ? 2.359 10.278 -21.807 1.00 78.12 91 ALA A C 1
ATOM 690 O O . ALA A 1 91 ? 2.284 11.198 -22.623 1.00 78.12 91 ALA A O 1
ATOM 691 N N . SER A 1 92 ? 3.469 10.081 -21.084 1.00 76.00 92 SER A N 1
ATOM 692 C CA . SER A 1 92 ? 4.647 10.950 -21.176 1.00 76.00 92 SER A CA 1
ATOM 693 C C . SER A 1 92 ? 5.965 10.234 -20.855 1.00 76.00 92 SER A C 1
ATOM 695 O O . SER A 1 92 ? 6.007 9.200 -20.190 1.00 76.00 92 SER A O 1
ATOM 697 N N . SER A 1 93 ? 7.078 10.855 -21.255 1.00 71.38 93 SER A N 1
ATOM 698 C CA . SER A 1 93 ? 8.439 10.440 -20.886 1.00 71.38 93 SER A CA 1
ATOM 699 C C . SER A 1 93 ? 8.768 10.626 -19.397 1.00 71.38 93 SER A C 1
ATOM 701 O O . SER A 1 93 ? 9.826 10.189 -18.948 1.00 71.38 93 SER A O 1
ATOM 703 N N . THR A 1 94 ? 7.880 11.245 -18.607 1.00 74.25 94 THR A N 1
ATOM 704 C CA . THR A 1 94 ? 8.058 11.413 -17.155 1.00 74.25 94 THR A CA 1
ATOM 705 C C . THR A 1 94 ? 7.475 10.258 -16.342 1.00 74.25 94 THR A C 1
ATOM 707 O O . THR A 1 94 ? 7.572 10.288 -15.118 1.00 74.25 94 THR A O 1
ATOM 710 N N . ALA A 1 95 ? 6.914 9.228 -16.982 1.00 76.62 95 ALA A N 1
ATOM 711 C CA . ALA A 1 95 ? 6.337 8.058 -16.314 1.00 76.62 95 ALA A CA 1
ATOM 712 C C . ALA A 1 95 ? 7.325 7.363 -15.349 1.00 76.62 95 ALA A C 1
ATOM 714 O O . ALA A 1 95 ? 6.955 6.959 -14.249 1.00 76.62 95 ALA A O 1
ATOM 715 N N . ALA A 1 96 ? 8.617 7.328 -15.692 1.00 74.50 96 ALA A N 1
ATOM 716 C CA . ALA A 1 96 ? 9.654 6.786 -14.812 1.00 74.50 96 ALA A CA 1
ATOM 717 C C . ALA A 1 96 ? 9.844 7.605 -13.517 1.00 74.50 96 ALA A C 1
ATOM 719 O O . ALA A 1 96 ? 10.094 7.040 -12.454 1.00 74.50 96 ALA A O 1
ATOM 720 N N . LEU A 1 97 ? 9.689 8.935 -13.578 1.00 81.00 97 LEU A N 1
ATOM 721 C CA . LEU A 1 97 ? 9.760 9.793 -12.388 1.00 81.00 97 LEU A CA 1
ATOM 722 C C . LEU A 1 97 ? 8.539 9.604 -11.488 1.00 81.00 97 LEU A C 1
ATOM 724 O O . LEU A 1 97 ? 8.668 9.691 -10.269 1.00 81.00 97 LEU A O 1
ATOM 728 N N . VAL A 1 98 ? 7.372 9.310 -12.069 1.00 83.25 98 VAL A N 1
ATOM 729 C CA . VAL A 1 98 ? 6.156 9.007 -11.302 1.00 83.25 98 VAL A CA 1
ATOM 730 C C . VAL A 1 98 ? 6.385 7.790 -10.408 1.00 83.25 98 VAL A C 1
ATOM 732 O O . VAL A 1 98 ? 6.072 7.856 -9.224 1.00 83.25 98 VAL A O 1
ATOM 735 N N . MET A 1 99 ? 7.036 6.737 -10.910 1.00 83.12 99 MET A N 1
ATOM 736 C CA . MET A 1 99 ? 7.335 5.534 -10.118 1.00 83.12 99 MET A CA 1
ATOM 737 C C . MET A 1 99 ? 8.249 5.789 -8.912 1.00 83.12 99 MET A C 1
ATOM 739 O O . MET A 1 99 ? 8.110 5.130 -7.885 1.00 83.12 99 MET A O 1
ATOM 743 N N . LEU A 1 100 ? 9.144 6.780 -8.984 1.00 90.31 100 LEU A N 1
ATOM 744 C CA . LEU A 1 100 ? 10.003 7.146 -7.852 1.00 90.31 100 LEU A CA 1
ATOM 745 C C . LEU A 1 100 ? 9.215 7.764 -6.687 1.00 90.31 100 LEU A C 1
ATOM 747 O O . LEU A 1 100 ? 9.578 7.595 -5.521 1.00 90.31 100 LEU A O 1
ATOM 751 N N . PHE A 1 101 ? 8.132 8.482 -6.984 1.00 93.75 101 PHE A N 1
ATOM 752 C CA . PHE A 1 101 ? 7.305 9.133 -5.967 1.00 93.75 101 PHE A CA 1
ATOM 753 C C . PHE A 1 101 ? 6.008 8.379 -5.666 1.00 93.75 101 PHE A C 1
ATOM 755 O O . PHE A 1 101 ? 5.395 8.654 -4.634 1.00 93.75 101 PHE A O 1
ATOM 762 N N . ALA A 1 102 ? 5.609 7.418 -6.505 1.00 94.38 102 ALA A N 1
ATOM 763 C CA . ALA A 1 102 ? 4.351 6.686 -6.386 1.00 94.38 102 ALA A CA 1
ATOM 764 C C . ALA A 1 102 ? 4.133 6.092 -4.984 1.00 94.38 102 ALA A C 1
ATOM 766 O O . ALA A 1 102 ? 3.098 6.403 -4.399 1.00 94.38 102 ALA A O 1
ATOM 767 N N . PRO A 1 103 ? 5.099 5.402 -4.341 1.00 96.38 103 PRO A N 1
ATOM 768 C CA . PRO A 1 103 ? 4.878 4.860 -2.996 1.00 96.38 103 PRO A CA 1
ATOM 769 C C . PRO A 1 103 ? 4.602 5.942 -1.941 1.00 96.38 103 PRO A C 1
ATOM 771 O O . PRO A 1 103 ? 3.757 5.764 -1.062 1.00 96.38 103 PRO A O 1
ATOM 774 N N . LEU A 1 104 ? 5.252 7.108 -2.043 1.00 97.31 104 LEU A N 1
ATOM 775 C CA . LEU A 1 104 ? 4.995 8.242 -1.144 1.00 97.31 104 LEU A CA 1
ATOM 776 C C . LEU A 1 104 ? 3.618 8.856 -1.397 1.00 97.31 104 LEU A C 1
ATOM 778 O O . LEU A 1 104 ? 2.925 9.214 -0.445 1.00 97.31 104 LEU A O 1
ATOM 782 N N . VAL A 1 105 ? 3.204 8.951 -2.662 1.00 96.19 105 VAL A N 1
ATOM 783 C CA . VAL A 1 105 ? 1.864 9.416 -3.036 1.00 96.19 105 VAL A CA 1
ATOM 784 C C . VAL A 1 105 ? 0.802 8.432 -2.543 1.00 96.19 105 VAL A C 1
ATOM 786 O O . VAL A 1 105 ? -0.185 8.857 -1.947 1.00 96.19 105 VAL A O 1
ATOM 789 N N . CYS A 1 106 ? 1.029 7.127 -2.682 1.00 97.31 106 CYS A N 1
ATOM 790 C CA . CYS A 1 106 ? 0.148 6.084 -2.166 1.00 97.31 106 CYS A CA 1
ATOM 791 C C . CYS A 1 106 ? 0.006 6.164 -0.646 1.00 97.31 106 CYS A C 1
ATOM 793 O O . CYS A 1 106 ? -1.107 6.046 -0.137 1.00 97.31 106 CYS A O 1
ATOM 795 N N . ILE A 1 107 ? 1.081 6.453 0.093 1.00 97.88 107 ILE A N 1
ATOM 796 C CA . ILE A 1 107 ? 0.994 6.711 1.537 1.00 97.88 107 ILE A CA 1
ATOM 797 C C . ILE A 1 107 ? 0.174 7.974 1.823 1.00 97.88 107 ILE A C 1
ATOM 799 O O . ILE A 1 107 ? -0.779 7.925 2.605 1.00 97.88 107 ILE A O 1
ATOM 803 N N . ALA A 1 108 ? 0.535 9.099 1.201 1.00 97.56 108 ALA A N 1
ATOM 804 C CA . ALA A 1 108 ? -0.021 10.412 1.518 1.00 97.56 108 ALA A CA 1
ATOM 805 C C . ALA A 1 108 ? -1.494 10.569 1.108 1.00 97.56 108 ALA A C 1
ATOM 807 O O . ALA A 1 108 ? -2.254 11.228 1.816 1.00 97.56 108 ALA A O 1
ATOM 808 N N . PHE A 1 109 ? -1.899 9.960 -0.008 1.00 97.44 109 PHE A N 1
ATOM 809 C CA . PHE A 1 109 ? -3.224 10.140 -0.606 1.00 97.44 109 PHE A CA 1
ATOM 810 C C . PHE A 1 109 ? -4.094 8.877 -0.587 1.00 97.44 109 PHE A C 1
ATOM 812 O O . PHE A 1 109 ? -5.314 8.989 -0.681 1.00 97.44 109 PHE A O 1
ATOM 819 N N . GLY A 1 110 ? -3.503 7.692 -0.420 1.00 97.06 110 GLY A N 1
ATOM 820 C CA . GLY A 1 110 ? -4.227 6.422 -0.323 1.00 97.06 110 GLY A CA 1
ATOM 821 C C . GLY A 1 110 ? -4.322 5.929 1.116 1.00 97.06 110 GLY A C 1
ATOM 822 O O . GLY A 1 110 ? -5.404 5.897 1.702 1.00 97.06 110 GLY A O 1
ATOM 823 N N . VAL A 1 111 ? -3.177 5.577 1.705 1.00 97.62 111 VAL A N 1
ATOM 824 C CA . VAL A 1 111 ? -3.108 4.897 3.004 1.00 97.62 111 VAL A CA 1
ATOM 825 C C . VAL A 1 111 ? -3.561 5.791 4.146 1.00 97.62 111 VAL A C 1
ATOM 827 O O . VAL A 1 111 ? -4.483 5.420 4.870 1.00 97.62 111 VAL A O 1
ATOM 830 N N . VAL A 1 112 ? -2.953 6.968 4.312 1.00 97.75 112 VAL A N 1
ATOM 831 C CA . VAL A 1 112 ? -3.276 7.861 5.435 1.00 97.75 112 VAL A CA 1
ATOM 832 C C . VAL A 1 112 ? -4.731 8.345 5.362 1.00 97.75 112 VAL A C 1
ATOM 834 O O . VAL A 1 112 ? -5.453 8.162 6.348 1.00 97.75 112 VAL A O 1
ATOM 837 N N . PRO A 1 113 ? -5.235 8.884 4.232 1.00 97.88 113 PRO A N 1
ATOM 838 C CA . PRO A 1 113 ? -6.636 9.285 4.139 1.00 97.88 113 PRO A CA 1
ATOM 839 C C . PRO A 1 113 ? -7.593 8.102 4.279 1.00 97.88 113 PRO A C 1
ATOM 841 O O . PRO A 1 113 ? -8.598 8.221 4.977 1.00 97.88 113 PRO A O 1
ATOM 844 N N . GLY A 1 114 ? -7.270 6.945 3.691 1.00 97.50 114 GLY A N 1
ATOM 845 C CA . GLY A 1 114 ? -8.073 5.731 3.823 1.00 97.50 114 GLY A CA 1
ATOM 846 C C . GLY A 1 114 ? -8.197 5.266 5.276 1.00 97.50 114 GLY A C 1
ATOM 847 O O . GLY A 1 114 ? -9.303 4.989 5.738 1.00 97.50 114 GLY A O 1
ATOM 848 N N . MET A 1 115 ? -7.102 5.271 6.042 1.00 97.81 115 MET A N 1
ATOM 849 C CA . MET A 1 115 ? -7.135 4.971 7.479 1.00 97.81 115 MET A CA 1
ATOM 850 C C . MET A 1 115 ? -7.998 5.961 8.255 1.00 97.81 115 MET A C 1
ATOM 852 O O . MET A 1 115 ? -8.806 5.545 9.086 1.00 97.81 115 MET A O 1
ATOM 856 N N . LEU A 1 116 ? -7.861 7.263 7.984 1.00 97.62 116 LEU A N 1
ATOM 857 C CA . LEU A 1 116 ? -8.667 8.293 8.641 1.00 97.62 116 LEU A CA 1
ATOM 858 C C . LEU A 1 116 ? -10.160 8.102 8.351 1.00 97.62 116 LEU A C 1
ATOM 860 O O . LEU A 1 116 ? -10.974 8.157 9.272 1.00 97.62 116 LEU A O 1
ATOM 864 N N . LEU A 1 117 ? -10.522 7.819 7.097 1.00 97.38 117 LEU A N 1
ATOM 865 C CA . LEU A 1 117 ? -11.901 7.534 6.705 1.00 97.38 117 LEU A CA 1
ATOM 866 C C . LEU A 1 117 ? -12.430 6.258 7.365 1.00 97.38 117 LEU A C 1
ATOM 868 O O . LEU A 1 117 ? -13.530 6.278 7.915 1.00 97.38 117 LEU A O 1
ATOM 872 N N . GLY A 1 118 ? -11.644 5.178 7.375 1.00 95.81 118 GLY A N 1
ATOM 873 C CA . GLY A 1 118 ? -12.004 3.930 8.050 1.00 95.81 118 GLY A CA 1
ATOM 874 C C . GLY A 1 118 ? -12.234 4.134 9.549 1.00 95.81 118 GLY A C 1
ATOM 875 O O . GLY A 1 118 ? -13.237 3.675 10.093 1.00 95.81 118 GLY A O 1
ATOM 876 N N . TYR A 1 119 ? -11.367 4.911 10.200 1.00 95.25 119 TYR A N 1
ATOM 877 C CA . TYR A 1 119 ? -11.496 5.257 11.614 1.00 95.25 119 TYR A CA 1
ATOM 878 C C . TYR A 1 119 ? -12.752 6.089 11.903 1.00 95.25 119 TYR A C 1
ATOM 880 O O . TYR A 1 119 ? -13.495 5.803 12.846 1.00 95.25 119 TYR A O 1
ATOM 888 N N . LEU A 1 120 ? -13.024 7.111 11.087 1.00 96.25 120 LEU A N 1
ATOM 889 C CA . LEU A 1 120 ? -14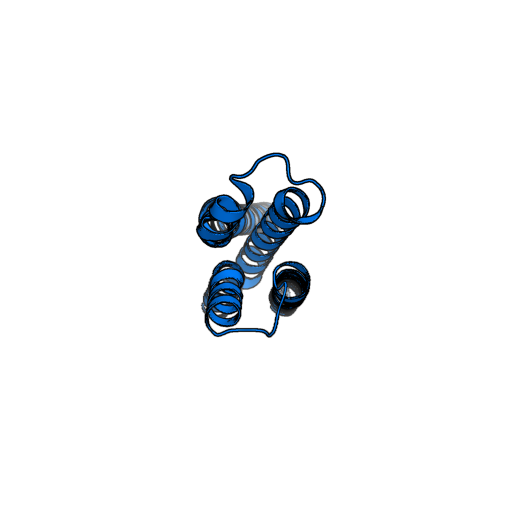.220 7.944 11.231 1.00 96.25 120 LEU A CA 1
ATOM 890 C C . LEU A 1 120 ? -15.504 7.140 10.999 1.00 96.25 120 LEU A C 1
ATOM 892 O O . LEU A 1 120 ? -16.453 7.280 11.774 1.00 96.25 120 LEU A O 1
ATOM 896 N N . ALA A 1 121 ? -15.522 6.278 9.980 1.00 94.00 121 ALA A N 1
ATOM 897 C CA . ALA A 1 121 ? -16.653 5.411 9.669 1.00 94.00 121 ALA A CA 1
ATOM 898 C C . ALA A 1 121 ? -16.946 4.435 10.815 1.00 94.00 121 ALA A C 1
ATOM 900 O O . ALA A 1 121 ? -18.091 4.326 11.257 1.00 94.00 121 ALA A O 1
ATOM 901 N N . GLU A 1 122 ? -15.913 3.788 11.359 1.00 91.75 122 GLU A N 1
ATOM 902 C CA . GLU A 1 122 ? -16.064 2.890 12.503 1.00 91.75 122 GLU A CA 1
ATOM 903 C C . GLU A 1 122 ? -16.597 3.632 13.736 1.00 91.75 122 GLU A C 1
ATOM 905 O O . GLU A 1 122 ? -17.528 3.168 14.403 1.00 91.75 122 GLU A O 1
ATOM 910 N N . ARG A 1 123 ? -16.058 4.822 14.023 1.00 91.62 123 ARG A N 1
ATOM 911 C CA . ARG A 1 123 ? -16.500 5.638 15.158 1.00 91.62 123 ARG A CA 1
ATOM 912 C C . ARG A 1 123 ? -17.956 6.078 15.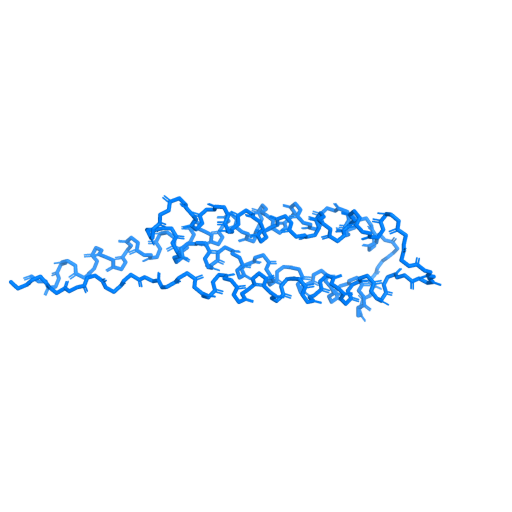015 1.00 91.62 123 ARG A C 1
ATOM 914 O O . ARG A 1 123 ? -18.693 6.056 16.003 1.00 91.62 123 ARG A O 1
ATOM 921 N N . LEU A 1 124 ? -18.371 6.479 13.815 1.00 92.81 124 LEU A N 1
ATOM 922 C CA . LEU A 1 124 ? -19.751 6.874 13.538 1.00 92.81 124 LEU A CA 1
ATOM 923 C C . LEU A 1 124 ? -20.705 5.685 13.693 1.00 92.81 124 LEU A C 1
ATOM 925 O O . LEU A 1 124 ? -21.732 5.813 14.355 1.00 92.81 124 LEU A O 1
ATOM 929 N N . TYR A 1 125 ? -20.335 4.518 13.161 1.00 89.25 125 TYR A N 1
ATOM 930 C CA . TYR A 1 125 ? -21.132 3.298 13.277 1.00 89.25 125 TYR A CA 1
ATOM 931 C C . TYR A 1 125 ? -21.342 2.877 14.738 1.00 89.25 125 TYR A C 1
ATOM 933 O O . TYR A 1 125 ? -22.468 2.588 15.146 1.00 89.25 125 TYR A O 1
ATOM 941 N N . ARG A 1 126 ? -20.282 2.914 15.560 1.00 87.06 126 ARG A N 1
ATOM 942 C CA . ARG A 1 126 ? -20.373 2.603 16.997 1.00 87.06 126 ARG A CA 1
ATOM 943 C C . ARG A 1 126 ? -21.320 3.553 17.735 1.00 87.06 126 ARG A C 1
ATOM 945 O O . ARG A 1 126 ? -22.120 3.084 18.538 1.00 87.06 126 ARG A O 1
ATOM 952 N N . ARG A 1 127 ? -21.272 4.859 17.437 1.00 88.56 127 ARG A N 1
ATOM 953 C CA . ARG A 1 127 ? -22.178 5.860 18.034 1.00 88.56 127 ARG A CA 1
ATOM 954 C C . ARG A 1 127 ? -23.639 5.585 17.679 1.00 88.56 127 ARG A C 1
ATOM 956 O O . ARG A 1 127 ? -24.466 5.444 18.569 1.00 88.56 127 ARG A O 1
ATOM 963 N N . LEU A 1 128 ? -23.931 5.400 16.392 1.00 88.69 128 LEU A N 1
ATOM 964 C CA . LEU A 1 128 ? -25.293 5.121 15.919 1.00 88.69 128 LEU A CA 1
ATOM 965 C C . LEU A 1 128 ? -25.854 3.791 16.451 1.00 88.69 128 LEU A C 1
ATOM 967 O O . LEU A 1 128 ? -27.066 3.641 16.587 1.00 88.69 128 LEU A O 1
ATOM 971 N N . GLY A 1 129 ? -24.989 2.814 16.736 1.00 82.25 129 GLY A N 1
ATOM 972 C CA . GLY A 1 129 ? -25.380 1.545 17.350 1.00 82.25 129 GLY A CA 1
ATOM 973 C C . GLY A 1 129 ? -25.671 1.636 18.852 1.00 82.25 129 GLY A C 1
ATOM 974 O O . GLY A 1 129 ? -26.439 0.819 19.360 1.00 82.25 129 GLY A O 1
ATOM 975 N N . GLN A 1 130 ? -25.081 2.607 19.557 1.00 75.31 130 GLN A N 1
ATOM 976 C CA . GLN A 1 130 ? -25.333 2.851 20.981 1.00 75.31 130 GLN A CA 1
ATOM 977 C C . GLN A 1 130 ? -26.672 3.557 21.211 1.00 75.31 130 GLN A C 1
ATOM 979 O O . GLN A 1 130 ? -27.391 3.163 22.119 1.00 75.31 130 GLN A O 1
ATOM 984 N N . ASP A 1 131 ? -27.059 4.493 20.340 1.00 68.31 131 ASP A N 1
ATOM 985 C CA . ASP A 1 131 ? -28.335 5.225 20.446 1.00 68.31 131 ASP A CA 1
ATOM 986 C C . ASP A 1 131 ? -29.582 4.344 20.206 1.00 68.31 131 ASP A C 1
ATOM 988 O O . ASP A 1 131 ? -30.713 4.777 20.416 1.00 68.31 131 ASP A O 1
ATOM 992 N N . ARG A 1 132 ? -29.396 3.102 19.736 1.00 60.31 132 ARG A N 1
ATOM 993 C CA . ARG A 1 132 ? -30.476 2.133 19.472 1.00 60.31 132 ARG A CA 1
ATOM 994 C C . ARG A 1 132 ? -30.712 1.128 20.606 1.00 60.31 132 ARG A C 1
ATOM 996 O O . ARG A 1 132 ? -31.578 0.268 20.445 1.00 60.31 132 ARG A O 1
ATOM 1003 N N . ARG A 1 133 ? -29.926 1.167 21.685 1.00 53.19 133 ARG A N 1
ATOM 1004 C CA . ARG A 1 133 ? -30.047 0.267 22.845 1.00 53.19 133 ARG A CA 1
ATOM 1005 C C . ARG A 1 133 ? -30.534 1.025 24.066 1.00 53.19 133 ARG A C 1
ATOM 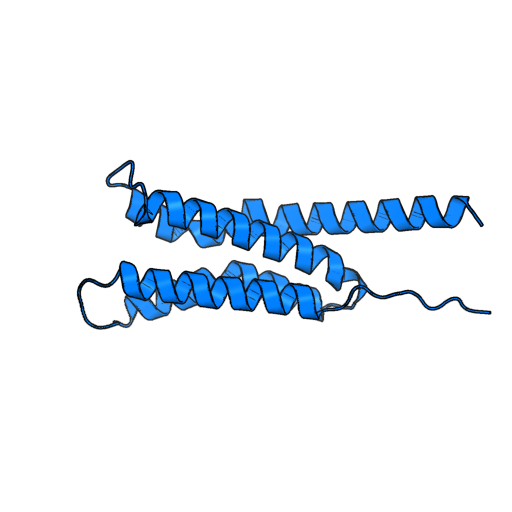1007 O O . ARG A 1 133 ? -31.292 0.398 24.835 1.00 53.19 133 ARG A O 1
#

Radius of gyration: 17.63 Å; chains: 1; bounding box: 50×22×50 Å

Secondary structure (DSSP, 8-state):
------PPPSHHHHHHHHHHHHHHHHHHHHH-SSS--HHHHHHHHHHTHHHHHHHHHHHT-GGGHHHHHHHHHHHHHHHHHHHIIIIIS--STTHHHHHHHHHHHIIIIIIHHHHHHHHHHHHHHHHHHHTT-

Foldseek 3Di:
DPPDDPQQDQVLLVVLLVLQLVLLVVVLVQVDPDDCDPVSVVLSVLSSVQSVVLVVQVVVDSLQRQLSNQLSVQLSVQSVVLCCCQRVNPPDPCSVVCSVCSSVCSNVPRRPVRSVVSNVVVVVVVVVVVVVD